Protein AF-A0A1Q7AZ81-F1 (afdb_monomer)

Secondary structure (DSSP, 8-state):
-HHHHHHHHHTTT-S-B--SSSS-B-THHHHHHHHHHHHHHHHHHHHHTT-SS--HHHHHHHHHHHHHHSTT-S-TTHHHHTHHHHHHHHHHHHHHHHHHTT-

Radius of gyration: 16.02 Å; Cα contacts (8 Å, |Δi|>4): 82; chains: 1; bounding box: 33×39×37 Å

Nearest PDB structures (foldseek):
  2f5f-assembly1_A  TM=2.910E-01  e=4.292E+00  Bacillus subtilis
  9c4d-assembly1_C  TM=3.636E-01  e=6.120E+00  Bacillus subtilis
  6kta-assembly1_A  TM=2.943E-01  e=9.256E+00  Halalkalibacterium halodurans C-125
  1on2-assembly1_B  TM=2.854E-01  e=7.752E+00  Bacillus subtilis

Foldseek 3Di:
DVVLVVCCVVCVVPQWDDDPDDDIDGNVVSVVVVVLVVVLLVLLCVQCVLPLDHDPVSLVVQLVVSCVVPVPDPCNVPSNVCSSVSSNVVSVVVVVVVVVVVD

Solvent-accessible surface area (backbone atoms only — not comparable to full-atom values): 6008 Å² total; per-residue (Å²): 112,68,68,56,61,49,48,52,64,77,40,69,87,50,80,67,40,78,55,100,68,78,72,73,41,51,60,64,55,52,57,52,52,50,53,49,54,52,52,50,52,52,52,42,51,65,62,25,70,64,35,49,52,63,54,72,67,44,45,53,50,49,50,57,52,50,43,71,74,44,71,88,54,94,50,78,78,54,59,67,73,47,44,36,64,51,18,35,51,52,28,49,53,56,48,54,53,55,61,63,71,74,109

pLDDT: mean 86.68, std 9.82, range [43.0, 96.81]

Structure (mmCIF, N/CA/C/O backbone):
data_AF-A0A1Q7AZ81-F1
#
_entry.id   AF-A0A1Q7AZ81-F1
#
loop_
_atom_site.group_PDB
_atom_site.id
_atom_site.type_symbol
_atom_site.label_atom_id
_atom_site.label_alt_id
_atom_site.label_comp_id
_atom_site.label_asym_id
_atom_site.label_entity_id
_atom_site.label_seq_id
_atom_site.pdbx_PDB_ins_code
_atom_site.Cartn_x
_atom_site.Cartn_y
_atom_site.Cartn_z
_atom_site.occupancy
_atom_site.B_iso_or_equiv
_atom_site.auth_seq_id
_atom_site.auth_comp_id
_atom_site.auth_asym_id
_atom_site.auth_atom_id
_atom_site.pdbx_PDB_model_num
ATOM 1 N N . MET A 1 1 ? 1.606 -9.963 5.224 1.00 80.94 1 MET A N 1
ATOM 2 C CA . MET A 1 1 ? 0.230 -9.709 5.724 1.00 80.94 1 MET A CA 1
ATOM 3 C C . MET A 1 1 ? -0.058 -10.278 7.118 1.00 80.94 1 MET A C 1
ATOM 5 O O . MET A 1 1 ? -0.938 -9.738 7.774 1.00 80.94 1 MET A O 1
ATOM 9 N N . ARG A 1 2 ? 0.723 -11.254 7.623 1.00 84.19 2 ARG A N 1
ATOM 10 C CA . ARG A 1 2 ? 0.518 -11.909 8.935 1.00 84.19 2 ARG A CA 1
ATOM 11 C C . ARG A 1 2 ? 0.207 -10.973 10.110 1.00 84.19 2 ARG A C 1
ATOM 13 O O . ARG A 1 2 ? -0.612 -11.324 10.946 1.00 84.19 2 ARG A O 1
ATOM 20 N N . THR A 1 3 ? 0.837 -9.800 10.183 1.00 89.31 3 THR A N 1
ATOM 21 C CA . THR A 1 3 ? 0.580 -8.835 11.264 1.00 89.31 3 THR A CA 1
ATOM 22 C C . THR A 1 3 ? -0.863 -8.338 11.267 1.00 89.31 3 THR A C 1
ATOM 24 O O . THR A 1 3 ? -1.485 -8.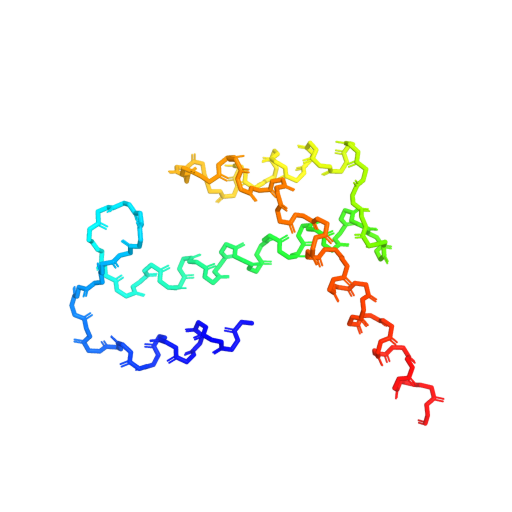324 12.321 1.00 89.31 3 THR A O 1
ATOM 27 N N . LEU A 1 4 ? -1.420 -7.975 10.107 1.00 86.62 4 LEU A N 1
ATOM 28 C CA . LEU A 1 4 ? -2.814 -7.531 10.014 1.00 86.62 4 LEU A CA 1
ATOM 29 C C . LEU A 1 4 ? -3.779 -8.683 10.297 1.00 86.62 4 LEU A C 1
ATOM 31 O O . LEU A 1 4 ? -4.745 -8.489 11.025 1.00 86.62 4 LEU A O 1
ATOM 35 N N . ASP A 1 5 ? -3.479 -9.884 9.794 1.00 85.81 5 ASP A N 1
ATOM 36 C CA . ASP A 1 5 ? -4.295 -11.073 10.067 1.00 85.81 5 ASP A CA 1
ATOM 37 C C . ASP A 1 5 ? -4.344 -11.375 11.580 1.00 85.81 5 ASP A C 1
ATOM 39 O O . ASP A 1 5 ? -5.410 -11.654 12.129 1.00 85.81 5 ASP A O 1
ATOM 43 N N . ARG A 1 6 ? -3.207 -11.239 12.281 1.00 91.00 6 ARG A N 1
ATOM 44 C CA . ARG A 1 6 ? -3.132 -11.380 13.742 1.00 91.00 6 ARG A CA 1
ATOM 45 C C . ARG A 1 6 ? -3.918 -10.283 14.466 1.00 91.00 6 ARG A C 1
ATOM 47 O O . ARG A 1 6 ? -4.703 -10.591 1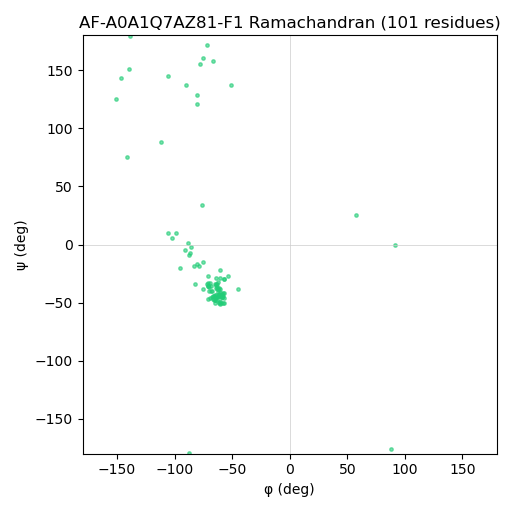5.357 1.00 91.00 6 ARG A O 1
ATOM 54 N N . LEU A 1 7 ? -3.733 -9.021 14.074 1.00 89.06 7 LEU A N 1
ATOM 55 C CA . LEU A 1 7 ? -4.380 -7.874 14.718 1.00 89.06 7 LEU A CA 1
ATOM 56 C C . LEU A 1 7 ? -5.905 -7.906 14.582 1.00 89.06 7 LEU A C 1
ATOM 58 O O . LEU A 1 7 ? -6.599 -7.543 15.525 1.00 89.06 7 LEU A O 1
ATOM 62 N N . VAL A 1 8 ? -6.431 -8.374 13.447 1.00 86.44 8 VAL A N 1
ATOM 63 C CA . VAL A 1 8 ? -7.879 -8.565 13.264 1.00 86.44 8 VAL A CA 1
ATOM 64 C C . VAL A 1 8 ? -8.441 -9.527 14.314 1.00 86.44 8 VAL A C 1
ATOM 66 O O . VAL A 1 8 ? -9.492 -9.252 14.888 1.00 86.44 8 VAL A O 1
ATOM 69 N N . ALA A 1 9 ? -7.736 -10.623 14.607 1.00 87.06 9 ALA A N 1
ATOM 70 C CA . ALA A 1 9 ? -8.158 -11.578 15.628 1.00 87.06 9 ALA A CA 1
ATOM 71 C C . ALA A 1 9 ? -8.012 -11.011 17.051 1.00 87.06 9 ALA A C 1
ATOM 73 O O . ALA A 1 9 ? -8.949 -11.088 17.842 1.00 87.06 9 ALA A O 1
ATOM 74 N N . GLU A 1 10 ? -6.863 -10.406 17.366 1.00 91.88 10 GLU A N 1
ATOM 75 C CA . GLU A 1 10 ? -6.574 -9.840 18.694 1.00 91.88 10 GLU A CA 1
ATOM 76 C C . GLU A 1 10 ? -7.537 -8.705 19.071 1.00 91.88 10 GLU A C 1
ATOM 78 O O . GLU A 1 10 ? -7.872 -8.532 20.242 1.00 91.88 10 GLU A O 1
ATOM 83 N N . LEU A 1 11 ? -8.005 -7.939 18.084 1.00 89.75 11 LEU A N 1
ATOM 84 C CA . LEU A 1 11 ? -8.825 -6.752 18.303 1.00 89.75 11 LEU A CA 1
ATOM 85 C C . LEU A 1 11 ? -10.315 -6.976 18.032 1.00 89.75 11 LEU A C 1
ATOM 87 O O . LEU A 1 11 ? -11.070 -6.018 18.136 1.00 89.75 11 LEU A O 1
ATOM 91 N N . ALA A 1 12 ? -10.777 -8.196 17.745 1.00 84.69 12 ALA A N 1
ATOM 92 C CA . ALA A 1 12 ? -12.160 -8.466 17.326 1.00 84.69 12 ALA A CA 1
ATOM 93 C C . ALA A 1 12 ? -13.256 -7.925 18.278 1.00 84.69 12 ALA A C 1
ATOM 95 O O . ALA A 1 12 ? -14.364 -7.628 17.836 1.00 84.69 12 ALA A O 1
ATOM 96 N N . GLY A 1 13 ? -12.965 -7.769 19.576 1.00 85.00 13 GLY A N 1
ATOM 97 C CA . GLY A 1 13 ? -13.885 -7.189 20.569 1.00 85.00 13 GLY A CA 1
ATOM 98 C C . GLY A 1 13 ? -13.769 -5.668 20.761 1.00 85.00 13 GLY A C 1
ATOM 99 O O . GLY A 1 13 ? -14.543 -5.074 21.516 1.00 85.00 13 GLY A O 1
ATOM 100 N N . THR A 1 14 ? -12.804 -5.022 20.109 1.00 89.00 14 THR A N 1
ATOM 101 C CA . THR A 1 14 ? -12.507 -3.598 20.267 1.00 89.00 14 THR A CA 1
ATOM 102 C C . THR A 1 14 ? -13.477 -2.754 19.451 1.00 89.00 14 THR A C 1
ATOM 104 O O . THR A 1 14 ? -13.540 -2.842 18.230 1.00 89.00 14 THR A O 1
ATOM 107 N N . ARG A 1 15 ? -14.212 -1.868 20.130 1.00 82.81 15 ARG A N 1
ATOM 108 C CA . ARG A 1 15 ? -15.172 -0.959 19.477 1.00 82.81 15 ARG A CA 1
ATOM 109 C C . ARG A 1 15 ? -14.529 0.270 18.838 1.00 82.81 15 ARG A C 1
ATOM 111 O O . ARG A 1 15 ? -15.194 0.955 18.069 1.00 82.81 15 ARG A O 1
ATOM 118 N N . ARG A 1 16 ? -13.283 0.597 19.202 1.00 90.44 16 ARG A N 1
ATOM 119 C CA . ARG A 1 16 ? -12.626 1.832 18.764 1.00 90.44 16 ARG A CA 1
ATOM 120 C C . ARG A 1 16 ? -11.112 1.684 18.667 1.00 90.44 16 ARG A C 1
ATOM 122 O O . ARG A 1 16 ? -10.462 1.353 19.653 1.00 90.44 16 ARG A O 1
ATOM 129 N N . LEU A 1 17 ? -10.572 2.006 17.500 1.00 89.12 17 LEU A N 1
ATOM 130 C CA . LEU A 1 17 ? -9.151 2.166 17.228 1.00 89.12 17 LEU A CA 1
ATOM 131 C C . LEU A 1 17 ? -8.805 3.648 17.078 1.00 89.12 17 LEU A C 1
ATOM 133 O O . LEU A 1 17 ? -9.589 4.442 16.552 1.00 89.12 17 LEU A O 1
ATOM 137 N N . LEU A 1 18 ? -7.609 4.003 17.544 1.00 90.06 18 LEU A N 1
ATOM 138 C CA . LEU A 1 18 ? -7.020 5.333 17.421 1.00 90.06 18 LEU A CA 1
ATOM 139 C C . LEU A 1 18 ? -5.818 5.225 16.471 1.00 90.06 18 LEU A C 1
ATOM 141 O O . LEU A 1 18 ? -4.715 4.920 16.928 1.00 90.06 18 LEU A O 1
ATOM 145 N N . PRO A 1 19 ? -6.023 5.366 15.150 1.00 84.31 19 PRO A N 1
ATOM 146 C CA . PRO A 1 19 ? -4.922 5.323 14.197 1.00 84.31 19 PRO A CA 1
ATOM 147 C C . PRO A 1 19 ? -3.991 6.527 14.388 1.00 84.31 19 PRO A C 1
ATOM 149 O O . PRO A 1 19 ? -4.397 7.569 14.896 1.00 84.31 19 PRO A O 1
ATOM 152 N N . GLY A 1 20 ? -2.740 6.399 13.932 1.00 81.06 20 GLY A N 1
ATOM 153 C CA . GLY A 1 20 ? -1.773 7.504 13.977 1.00 81.06 20 GLY A CA 1
ATOM 154 C C . GLY A 1 20 ? -2.207 8.738 13.170 1.00 81.06 20 GLY A C 1
ATOM 155 O O . GLY A 1 20 ? -1.769 9.845 13.466 1.00 81.06 20 GLY A O 1
ATOM 156 N N . HIS A 1 21 ? -3.101 8.558 12.191 1.00 78.62 21 HIS A N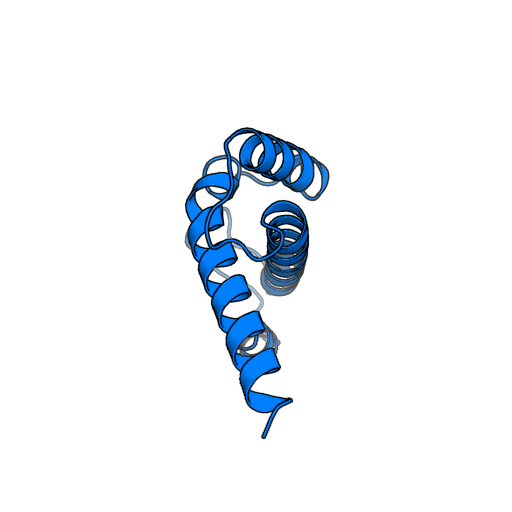 1
ATOM 157 C CA . HIS A 1 21 ? -3.713 9.626 11.403 1.00 78.62 21 HIS A CA 1
ATOM 158 C C . HIS A 1 21 ? -5.201 9.357 11.169 1.00 78.62 21 HIS A C 1
ATOM 160 O O . HIS A 1 21 ? -5.615 8.205 11.042 1.00 78.62 21 HIS A O 1
ATOM 166 N N . GLY A 1 22 ? -5.977 10.433 11.021 1.00 78.69 22 GLY A N 1
ATOM 167 C CA . GLY A 1 22 ? -7.417 10.373 10.780 1.00 78.69 22 GLY A CA 1
ATOM 168 C C . GLY A 1 22 ? -8.242 10.323 12.064 1.00 78.69 22 GLY A C 1
ATOM 169 O O . GLY A 1 22 ? -7.732 10.453 13.177 1.00 78.69 22 GLY A O 1
ATOM 170 N N . SER A 1 23 ? -9.554 10.185 11.900 1.00 85.69 23 SER A N 1
ATOM 171 C CA . SER A 1 23 ? -10.477 10.085 13.026 1.00 85.69 23 SER A CA 1
ATOM 172 C C . SER A 1 23 ? -10.451 8.684 13.648 1.00 85.69 23 SER A C 1
ATOM 174 O O . SER A 1 23 ? -10.140 7.707 12.963 1.00 85.69 23 SER A O 1
ATOM 176 N N . PRO A 1 24 ? -10.819 8.554 14.935 1.00 90.88 24 PRO A N 1
ATOM 177 C CA . PRO A 1 24 ? -11.069 7.253 15.541 1.00 90.88 24 PRO A CA 1
ATOM 178 C C . PRO A 1 24 ? -12.034 6.414 14.699 1.00 90.88 24 PRO A C 1
ATOM 180 O O . PRO A 1 24 ? -13.055 6.930 14.248 1.00 90.88 24 PRO A O 1
ATOM 183 N N . THR A 1 25 ? -11.734 5.130 14.538 1.00 89.38 25 THR A N 1
ATOM 184 C CA . THR A 1 25 ? -12.467 4.225 13.637 1.00 89.38 25 THR A CA 1
ATOM 185 C C . THR A 1 25 ? -12.679 2.845 14.274 1.00 89.38 25 THR A C 1
ATOM 187 O O . THR A 1 25 ? -12.288 2.630 15.424 1.00 89.38 25 THR A O 1
ATOM 190 N N . GLY A 1 26 ? -13.344 1.926 13.578 1.00 89.56 26 GLY A N 1
ATOM 191 C CA . GLY A 1 26 ? -13.522 0.535 13.984 1.00 89.56 26 GLY A CA 1
ATOM 192 C C . GLY A 1 26 ? -12.373 -0.372 13.531 1.00 89.56 26 GLY A C 1
ATOM 193 O O . GLY A 1 26 ? -11.392 0.062 12.930 1.00 89.56 26 GLY A O 1
ATOM 194 N N . VAL A 1 27 ? -12.479 -1.661 13.850 1.00 87.44 27 VAL A N 1
ATOM 195 C CA . VAL A 1 27 ? -11.492 -2.692 13.467 1.00 87.44 27 VAL A CA 1
ATOM 196 C C . VAL A 1 27 ? -11.569 -3.093 11.991 1.00 87.44 27 VAL A C 1
ATOM 198 O O . VAL A 1 27 ? -10.628 -3.675 11.455 1.00 87.44 27 VAL A O 1
ATOM 201 N N . ASP A 1 28 ? -12.659 -2.738 11.319 1.00 85.00 28 ASP A N 1
ATOM 202 C CA . ASP A 1 28 ? -12.885 -2.878 9.880 1.00 85.00 28 ASP A CA 1
ATOM 203 C C . ASP A 1 28 ? -11.814 -2.171 9.037 1.00 85.00 28 ASP A C 1
ATOM 205 O O . ASP A 1 28 ? -11.420 -2.685 7.984 1.00 85.00 28 ASP A O 1
ATOM 209 N N . VAL A 1 29 ? -11.230 -1.085 9.555 1.00 86.19 29 VAL A N 1
ATOM 210 C CA . VAL A 1 29 ? -10.098 -0.396 8.915 1.00 86.19 29 VAL A CA 1
ATOM 211 C C . VAL A 1 29 ? -8.900 -1.325 8.670 1.00 86.19 29 VAL A C 1
ATOM 213 O O . VAL A 1 29 ? -8.163 -1.149 7.703 1.00 86.19 29 VAL A O 1
ATOM 216 N N . LEU A 1 30 ? -8.694 -2.355 9.501 1.00 87.75 30 LEU A N 1
ATOM 217 C CA . LEU A 1 30 ? -7.595 -3.311 9.318 1.00 87.75 30 LEU A CA 1
ATOM 218 C C . LEU A 1 30 ? -7.816 -4.181 8.074 1.00 87.75 30 LEU A C 1
ATOM 220 O O . LEU A 1 30 ? -6.865 -4.503 7.357 1.00 87.75 30 LEU A O 1
ATOM 224 N N . ALA A 1 31 ? -9.073 -4.528 7.779 1.00 84.81 31 ALA A N 1
ATOM 225 C CA . ALA A 1 31 ? -9.431 -5.250 6.563 1.00 84.81 31 ALA A CA 1
ATOM 226 C C . ALA A 1 31 ? -9.266 -4.363 5.318 1.00 84.81 31 ALA A C 1
ATOM 228 O O . ALA A 1 31 ? -8.813 -4.837 4.274 1.00 84.81 31 ALA A O 1
ATOM 229 N N . GLU A 1 32 ? -9.576 -3.070 5.419 1.00 85.56 32 GLU A N 1
ATOM 230 C CA . GLU A 1 32 ? -9.305 -2.082 4.366 1.00 85.56 32 GLU A CA 1
ATOM 231 C C . GLU A 1 32 ? -7.811 -1.907 4.101 1.00 85.56 32 GLU A C 1
ATOM 233 O O . GLU A 1 32 ? -7.382 -2.029 2.954 1.00 85.56 32 GLU A O 1
ATOM 238 N N . GLN A 1 33 ? -7.003 -1.737 5.150 1.00 87.62 33 GLN A N 1
ATOM 239 C CA . GLN A 1 33 ? -5.545 -1.677 5.037 1.00 87.62 33 GLN A CA 1
ATOM 240 C C . GLN A 1 33 ? -4.975 -2.942 4.392 1.00 87.62 33 GLN A C 1
ATOM 242 O O . GLN A 1 33 ? -4.118 -2.859 3.511 1.00 87.62 33 GLN A O 1
ATOM 247 N N . ARG A 1 34 ? -5.481 -4.124 4.766 1.00 89.25 34 ARG A N 1
ATOM 248 C CA . ARG A 1 34 ? -5.080 -5.393 4.146 1.00 89.25 34 ARG A CA 1
ATOM 249 C C . ARG A 1 34 ? -5.403 -5.412 2.653 1.00 89.25 34 ARG A C 1
ATOM 251 O O . ARG A 1 34 ? -4.533 -5.758 1.857 1.00 89.25 34 ARG A O 1
ATOM 258 N N . ARG A 1 35 ? -6.627 -5.033 2.267 1.00 88.88 35 ARG A N 1
ATOM 259 C CA . ARG A 1 35 ? -7.039 -4.952 0.854 1.00 88.88 35 ARG A CA 1
ATOM 260 C C . ARG A 1 35 ? -6.146 -3.993 0.069 1.00 88.88 35 ARG A C 1
ATOM 262 O O . ARG A 1 35 ? -5.673 -4.360 -1.003 1.00 88.88 35 ARG A O 1
ATOM 269 N N . TYR A 1 36 ? -5.860 -2.821 0.633 1.00 89.19 36 TYR A N 1
ATOM 270 C CA . TYR A 1 36 ? -4.970 -1.833 0.031 1.00 89.19 36 TYR A CA 1
ATOM 271 C C . TYR A 1 36 ? -3.553 -2.376 -0.179 1.00 89.19 36 TYR A C 1
ATOM 273 O O . TYR A 1 36 ? -3.042 -2.331 -1.293 1.00 89.19 36 TYR A O 1
ATOM 281 N N . LEU A 1 37 ? -2.928 -2.948 0.855 1.00 90.69 37 LEU A N 1
ATOM 282 C CA . LEU A 1 37 ? -1.561 -3.468 0.754 1.00 90.69 37 LEU A CA 1
ATOM 283 C C . LEU A 1 37 ? -1.454 -4.657 -0.209 1.00 90.69 37 LEU A C 1
ATOM 285 O O . LEU A 1 37 ? -0.438 -4.802 -0.888 1.00 90.69 37 LEU A O 1
ATOM 289 N N . MET A 1 38 ? -2.490 -5.498 -0.296 1.00 92.62 38 MET A N 1
ATOM 290 C CA . MET A 1 38 ? -2.540 -6.578 -1.284 1.00 92.62 38 MET A CA 1
ATOM 291 C C . MET A 1 38 ? -2.610 -6.036 -2.714 1.00 92.62 38 MET A C 1
ATOM 293 O O . MET A 1 38 ? -1.823 -6.468 -3.554 1.00 92.62 38 MET A O 1
ATOM 297 N N . ALA A 1 39 ? -3.498 -5.072 -2.979 1.00 92.94 39 ALA A N 1
ATOM 298 C CA . ALA A 1 39 ? -3.598 -4.430 -4.289 1.00 92.94 39 ALA A CA 1
ATOM 299 C C . ALA A 1 39 ? -2.295 -3.703 -4.661 1.00 92.94 39 ALA A C 1
ATOM 301 O O . ALA A 1 39 ? -1.780 -3.883 -5.759 1.00 92.94 39 ALA A O 1
ATOM 302 N N . TYR A 1 40 ? -1.708 -2.966 -3.718 1.00 93.50 40 TYR A N 1
ATOM 303 C CA . TYR A 1 40 ? -0.443 -2.265 -3.911 1.00 93.50 40 TYR A CA 1
ATOM 304 C C . TYR A 1 40 ? 0.696 -3.218 -4.296 1.00 93.50 40 TYR A C 1
ATOM 306 O O . TYR A 1 40 ? 1.360 -3.007 -5.309 1.00 93.50 40 TYR A O 1
ATOM 314 N N . ARG A 1 41 ? 0.892 -4.314 -3.544 1.00 95.25 41 ARG A N 1
ATOM 315 C CA . ARG A 1 41 ? 1.922 -5.321 -3.869 1.00 95.25 41 ARG A CA 1
ATOM 316 C C . ARG A 1 41 ? 1.686 -5.982 -5.223 1.00 95.25 41 ARG A C 1
ATOM 318 O O . ARG A 1 41 ? 2.654 -6.273 -5.915 1.00 95.25 41 ARG A O 1
ATOM 325 N N . GLU A 1 42 ? 0.433 -6.243 -5.592 1.00 96.00 42 GLU A 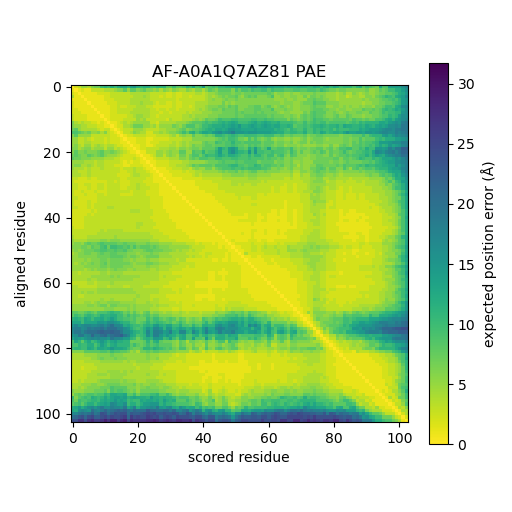N 1
ATOM 326 C CA . GLU A 1 42 ? 0.086 -6.799 -6.905 1.00 96.00 42 GLU A CA 1
ATOM 327 C C . GLU A 1 42 ? 0.510 -5.867 -8.039 1.00 96.00 42 GLU A C 1
ATOM 329 O O . GLU A 1 42 ? 1.208 -6.287 -8.962 1.00 96.00 42 GLU A O 1
ATOM 334 N N . VAL A 1 43 ? 0.134 -4.592 -7.944 1.00 96.31 43 VAL A N 1
ATOM 335 C CA . VAL A 1 43 ? 0.452 -3.594 -8.967 1.00 96.31 43 VAL A CA 1
ATOM 336 C C . VAL A 1 43 ? 1.965 -3.387 -9.057 1.00 96.31 43 VAL A C 1
ATOM 338 O O . VAL A 1 43 ? 2.513 -3.464 -10.154 1.00 96.31 43 VAL A O 1
ATOM 341 N N . VAL A 1 44 ? 2.660 -3.233 -7.923 1.00 96.44 44 VAL A N 1
ATOM 342 C CA . VAL A 1 44 ? 4.129 -3.113 -7.889 1.00 96.44 44 VAL A CA 1
ATOM 343 C C . VAL A 1 44 ? 4.800 -4.332 -8.514 1.00 96.44 44 VAL A C 1
ATOM 345 O O . VAL A 1 44 ? 5.706 -4.169 -9.323 1.00 96.44 44 VAL A O 1
ATOM 348 N N . ARG A 1 45 ? 4.346 -5.555 -8.210 1.00 96.25 45 ARG A N 1
ATOM 349 C CA . ARG A 1 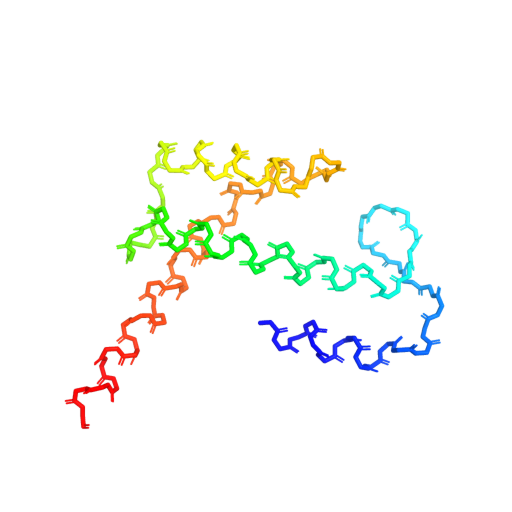45 ? 4.914 -6.776 -8.801 1.00 96.25 45 ARG A CA 1
ATOM 350 C C . ARG A 1 45 ? 4.816 -6.770 -10.322 1.00 96.25 45 ARG A C 1
ATOM 352 O O . ARG A 1 45 ? 5.786 -7.116 -10.993 1.00 96.25 45 ARG A O 1
ATOM 359 N N . ARG A 1 46 ? 3.649 -6.393 -10.853 1.00 96.69 46 ARG A N 1
ATOM 360 C CA . ARG A 1 46 ? 3.408 -6.330 -12.298 1.00 96.69 46 ARG A CA 1
ATOM 361 C C . ARG A 1 46 ? 4.297 -5.286 -12.966 1.00 96.69 46 ARG A C 1
ATOM 363 O O . ARG A 1 46 ? 4.879 -5.581 -14.001 1.00 96.69 46 ARG A O 1
ATOM 370 N N . LEU A 1 47 ? 4.398 -4.099 -12.372 1.00 96.81 47 LEU A N 1
ATOM 371 C CA . LEU A 1 47 ? 5.135 -2.973 -12.943 1.00 96.81 47 LEU A CA 1
ATOM 372 C C . LEU 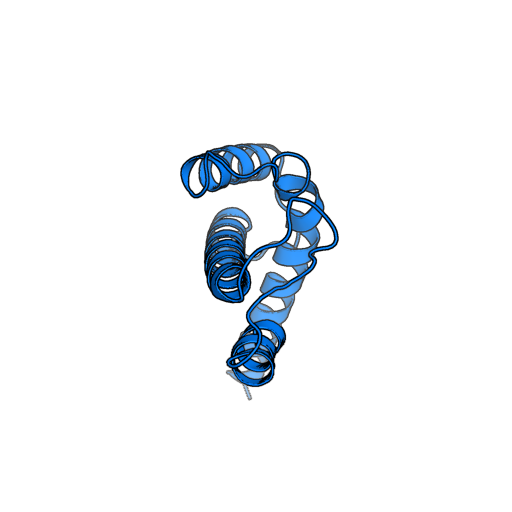A 1 47 ? 6.654 -3.133 -12.827 1.00 96.81 47 LEU A C 1
ATOM 374 O O . LEU A 1 47 ? 7.372 -2.804 -13.762 1.00 96.81 47 LEU A O 1
ATOM 378 N N . ALA A 1 48 ? 7.146 -3.680 -11.714 1.00 95.56 48 ALA A N 1
ATOM 379 C CA . ALA A 1 48 ? 8.572 -3.922 -11.517 1.00 95.56 48 ALA A CA 1
ATOM 380 C C . ALA A 1 48 ? 9.103 -5.064 -12.398 1.00 95.56 48 ALA A C 1
ATOM 382 O O . ALA A 1 48 ? 10.292 -5.126 -12.683 1.00 95.56 48 ALA A O 1
ATOM 383 N N . GLY A 1 49 ? 8.267 -6.032 -12.792 1.00 92.94 49 GLY A N 1
ATOM 384 C CA . GLY A 1 49 ? 8.715 -7.143 -13.643 1.00 92.94 49 GLY A CA 1
ATOM 385 C C . GLY A 1 49 ? 9.882 -7.956 -13.052 1.00 92.94 49 GLY A C 1
ATOM 386 O O . GLY A 1 49 ? 10.661 -8.551 -13.791 1.00 92.94 49 GLY A O 1
ATOM 387 N N . GLY A 1 50 ? 10.028 -7.969 -11.721 1.00 92.38 50 GLY A N 1
ATOM 388 C CA . GLY A 1 50 ? 11.121 -8.643 -11.010 1.00 92.38 50 GLY A CA 1
ATOM 389 C C . GLY A 1 50 ? 12.361 -7.782 -10.737 1.00 92.38 50 GLY A C 1
ATOM 390 O O . GLY A 1 50 ? 13.305 -8.279 -10.115 1.00 92.38 50 GLY A O 1
ATOM 391 N N . THR A 1 51 ? 12.379 -6.512 -11.148 1.00 94.00 51 THR A N 1
ATOM 392 C CA . THR A 1 51 ? 13.410 -5.554 -10.730 1.00 94.00 51 THR A CA 1
ATOM 393 C C . THR A 1 51 ? 13.177 -5.096 -9.287 1.00 94.00 51 THR A C 1
ATOM 395 O O . THR A 1 51 ? 12.088 -5.221 -8.729 1.00 94.00 51 THR A O 1
ATOM 398 N N . ALA A 1 52 ? 14.224 -4.556 -8.661 1.00 95.00 52 ALA A N 1
ATOM 399 C CA . ALA A 1 52 ? 14.146 -4.012 -7.306 1.00 95.00 52 ALA A CA 1
ATOM 400 C C . ALA A 1 52 ? 13.680 -2.544 -7.259 1.00 95.00 52 ALA A C 1
ATOM 402 O O . ALA A 1 52 ? 13.596 -1.977 -6.175 1.00 95.00 52 ALA A O 1
ATOM 403 N N . GLN A 1 53 ? 13.440 -1.916 -8.412 1.00 94.31 53 GLN A N 1
ATOM 404 C CA . GLN A 1 53 ? 13.133 -0.491 -8.529 1.00 94.31 53 GLN A CA 1
ATOM 405 C C . GLN A 1 53 ? 12.164 -0.253 -9.683 1.00 94.31 53 GLN A C 1
ATOM 407 O O . GLN A 1 53 ? 12.276 -0.903 -10.727 1.00 94.31 53 GLN A O 1
ATOM 412 N N . LEU A 1 54 ? 11.248 0.694 -9.502 1.00 94.44 54 LEU A N 1
ATOM 413 C CA . LEU A 1 54 ? 10.365 1.164 -10.566 1.00 94.44 54 LEU A CA 1
ATOM 414 C C . LEU A 1 54 ? 11.023 2.330 -11.300 1.00 94.44 54 LEU A C 1
ATOM 416 O O . LEU A 1 54 ? 11.558 3.244 -10.665 1.00 94.44 54 LEU A O 1
ATOM 420 N N . ASP A 1 55 ? 10.919 2.317 -12.627 1.00 94.00 55 ASP A N 1
ATOM 421 C CA . ASP A 1 55 ? 11.193 3.504 -13.429 1.00 94.00 55 ASP A CA 1
ATOM 422 C C . ASP A 1 55 ? 10.077 4.556 -13.274 1.00 94.00 55 ASP A C 1
ATOM 424 O O . ASP A 1 55 ? 9.034 4.321 -12.650 1.00 94.00 55 ASP A O 1
ATOM 428 N N . ASP A 1 56 ? 10.308 5.746 -13.826 1.00 92.69 56 ASP A N 1
ATOM 429 C CA . ASP A 1 56 ? 9.390 6.878 -13.679 1.00 92.69 56 ASP A CA 1
ATOM 430 C C . ASP A 1 56 ? 8.015 6.610 -14.315 1.00 92.69 56 ASP A C 1
ATOM 432 O O . ASP A 1 56 ? 6.988 7.039 -13.785 1.00 92.69 56 ASP A O 1
ATOM 436 N N . ALA A 1 57 ? 7.971 5.859 -15.421 1.00 94.00 57 ALA A N 1
ATOM 437 C CA . ALA A 1 57 ? 6.724 5.513 -16.099 1.00 94.00 57 ALA A CA 1
ATOM 438 C C . ALA A 1 57 ? 5.888 4.536 -15.257 1.00 94.00 57 ALA A C 1
ATOM 440 O O . ALA A 1 57 ? 4.694 4.760 -15.039 1.00 94.00 57 ALA A O 1
ATOM 441 N N . ALA A 1 58 ? 6.527 3.500 -14.715 1.00 94.62 58 ALA A N 1
ATOM 442 C CA . ALA A 1 58 ? 5.929 2.559 -13.780 1.00 94.62 58 ALA A CA 1
ATOM 443 C C . ALA A 1 58 ? 5.440 3.264 -12.507 1.00 94.62 58 ALA A C 1
ATOM 445 O O . ALA A 1 58 ? 4.371 2.943 -11.990 1.00 94.62 58 ALA A O 1
ATOM 446 N N . ARG A 1 59 ? 6.178 4.255 -12.001 1.00 92.81 59 ARG A N 1
ATOM 447 C CA . ARG A 1 59 ? 5.780 5.022 -10.811 1.00 92.81 59 ARG A CA 1
ATOM 448 C C . ARG A 1 59 ? 4.517 5.850 -11.054 1.00 92.81 59 ARG A C 1
ATOM 450 O O . ARG A 1 59 ? 3.588 5.790 -10.249 1.00 92.81 59 ARG A O 1
ATOM 457 N N . ALA A 1 60 ? 4.435 6.529 -12.197 1.00 92.00 60 ALA A N 1
ATOM 458 C CA . ALA A 1 60 ? 3.237 7.268 -12.594 1.00 92.00 60 ALA A CA 1
ATOM 459 C C . ALA A 1 60 ? 2.018 6.345 -12.806 1.00 92.00 60 ALA A C 1
ATOM 461 O O . ALA A 1 60 ? 0.887 6.689 -12.435 1.00 92.00 60 ALA A O 1
ATOM 462 N N . GLU A 1 61 ? 2.228 5.148 -13.367 1.00 94.31 61 GLU A N 1
ATOM 463 C CA . GLU A 1 61 ? 1.161 4.152 -13.516 1.00 94.31 61 GLU A CA 1
ATOM 464 C C . GLU A 1 61 ? 0.699 3.599 -12.160 1.00 94.31 61 GLU A C 1
ATOM 466 O O . GLU A 1 61 ? -0.507 3.423 -11.946 1.00 94.31 61 GLU A O 1
ATOM 471 N N . LEU A 1 62 ? 1.628 3.361 -11.228 1.00 93.44 62 LEU A N 1
ATOM 472 C CA . LEU A 1 62 ? 1.319 2.940 -9.863 1.00 93.44 62 LEU A CA 1
ATOM 473 C C . LEU A 1 62 ? 0.438 3.978 -9.156 1.00 93.44 62 LEU A C 1
ATOM 475 O O . LEU A 1 62 ? -0.614 3.611 -8.628 1.00 93.44 62 LEU A O 1
ATOM 479 N N . ASP A 1 63 ? 0.824 5.256 -9.188 1.00 90.75 63 ASP A N 1
ATOM 480 C CA . ASP A 1 63 ? 0.041 6.355 -8.608 1.00 90.75 63 ASP A CA 1
ATOM 481 C C . ASP A 1 63 ? -1.372 6.414 -9.204 1.00 90.75 63 ASP A C 1
ATOM 483 O O . ASP A 1 63 ? -2.369 6.342 -8.477 1.00 90.75 63 ASP A O 1
ATOM 487 N N . THR A 1 64 ? -1.474 6.400 -10.534 1.00 91.69 64 THR A N 1
ATOM 488 C CA . THR A 1 64 ? -2.763 6.407 -11.240 1.00 91.69 64 THR A CA 1
ATOM 489 C C . THR A 1 64 ? -3.637 5.209 -10.858 1.00 91.69 64 THR A C 1
ATOM 491 O O . THR A 1 64 ? -4.838 5.355 -10.605 1.00 91.69 64 THR A O 1
ATOM 494 N N . THR A 1 65 ? -3.056 4.010 -10.811 1.00 93.12 65 THR A N 1
ATOM 495 C CA . THR A 1 65 ? -3.786 2.770 -10.522 1.00 93.12 65 THR A CA 1
ATOM 496 C C . THR A 1 65 ? -4.293 2.752 -9.084 1.00 93.12 65 THR A C 1
ATOM 498 O O . THR A 1 65 ? -5.459 2.435 -8.841 1.00 93.12 65 THR A O 1
ATOM 501 N N . MET A 1 66 ? -3.449 3.135 -8.127 1.00 90.75 66 MET A N 1
ATOM 502 C CA . MET A 1 66 ? -3.804 3.098 -6.710 1.00 90.75 66 MET A CA 1
ATOM 503 C C . MET A 1 66 ? -4.814 4.182 -6.332 1.00 90.75 66 MET A C 1
ATOM 505 O O . MET A 1 66 ? -5.712 3.912 -5.535 1.00 90.75 66 MET A O 1
ATOM 509 N N . ARG A 1 67 ? -4.760 5.360 -6.967 1.00 88.75 67 ARG A N 1
ATOM 510 C CA . ARG A 1 67 ? -5.806 6.388 -6.824 1.00 88.75 67 ARG A CA 1
ATOM 511 C C . ARG A 1 67 ? -7.162 5.917 -7.329 1.00 88.75 67 ARG A C 1
ATOM 513 O O . ARG A 1 67 ? -8.174 6.216 -6.714 1.00 88.75 67 ARG A O 1
ATOM 520 N N . ARG A 1 68 ? -7.206 5.151 -8.423 1.00 89.44 68 ARG A N 1
ATOM 521 C CA . ARG A 1 68 ? -8.464 4.554 -8.908 1.00 89.44 68 ARG A CA 1
ATOM 522 C C . ARG A 1 68 ? -8.986 3.467 -7.974 1.00 89.44 68 ARG A C 1
ATOM 524 O O . ARG A 1 68 ? -10.195 3.304 -7.856 1.00 89.44 68 ARG A O 1
ATOM 531 N N . PHE A 1 69 ? -8.088 2.724 -7.329 1.00 87.44 69 PHE A N 1
ATOM 532 C CA . PHE A 1 69 ? -8.456 1.667 -6.389 1.00 87.44 69 PHE A CA 1
ATOM 533 C C . PHE A 1 69 ? -9.043 2.216 -5.080 1.00 87.44 69 PHE A C 1
ATOM 535 O O . PHE A 1 69 ? -9.950 1.603 -4.519 1.00 87.44 69 PHE A O 1
ATOM 542 N N . LEU A 1 70 ? -8.549 3.362 -4.597 1.00 80.69 70 LEU A N 1
ATOM 543 C CA . LEU A 1 70 ? -9.033 3.990 -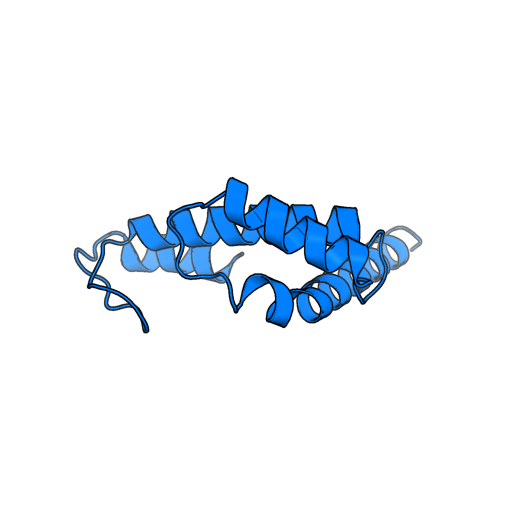3.365 1.00 80.69 70 LEU A CA 1
ATOM 544 C C . LEU A 1 70 ? -9.078 5.530 -3.506 1.00 80.69 70 LEU A C 1
ATOM 546 O O . LEU A 1 70 ? -8.209 6.217 -2.968 1.00 80.69 70 LEU A O 1
ATOM 550 N N . PRO A 1 71 ? -10.075 6.082 -4.229 1.00 77.38 71 PRO A N 1
ATOM 551 C CA . PRO A 1 71 ? -10.113 7.502 -4.610 1.00 77.38 71 PRO A CA 1
ATOM 552 C C . PRO A 1 71 ? -10.221 8.461 -3.423 1.00 77.38 71 PRO A C 1
ATOM 554 O O . PRO A 1 71 ? -9.691 9.566 -3.477 1.00 77.38 71 PRO A O 1
ATOM 557 N N . GLU A 1 72 ? -10.838 8.013 -2.330 1.00 75.12 72 GLU A N 1
ATOM 558 C CA . GLU A 1 72 ? -11.044 8.813 -1.117 1.00 75.12 72 GLU A CA 1
ATOM 559 C C . GLU A 1 72 ? -9.873 8.720 -0.122 1.00 75.12 72 GLU A C 1
ATOM 561 O O . GLU A 1 72 ? -9.926 9.284 0.972 1.00 75.12 72 GLU A O 1
ATOM 566 N N . ALA A 1 73 ? -8.807 7.982 -0.454 1.00 67.06 73 ALA A N 1
ATOM 567 C CA . ALA A 1 73 ? -7.692 7.787 0.463 1.00 67.06 73 ALA A CA 1
ATOM 568 C C . ALA A 1 73 ? -6.733 8.985 0.447 1.00 67.06 73 ALA A C 1
ATOM 570 O O . ALA A 1 73 ? -6.185 9.315 -0.607 1.00 67.06 73 ALA A O 1
ATOM 571 N N . PRO A 1 74 ? -6.382 9.565 1.607 1.00 64.25 74 PRO A N 1
ATOM 572 C CA . PRO A 1 74 ? -5.391 10.640 1.697 1.00 64.25 74 PRO A CA 1
ATOM 573 C C . PRO A 1 74 ? -3.934 10.128 1.568 1.00 64.25 74 PRO A C 1
ATOM 575 O O . PRO A 1 74 ? -3.024 10.643 2.213 1.00 64.25 74 PRO A O 1
ATOM 578 N N . LEU A 1 75 ? -3.6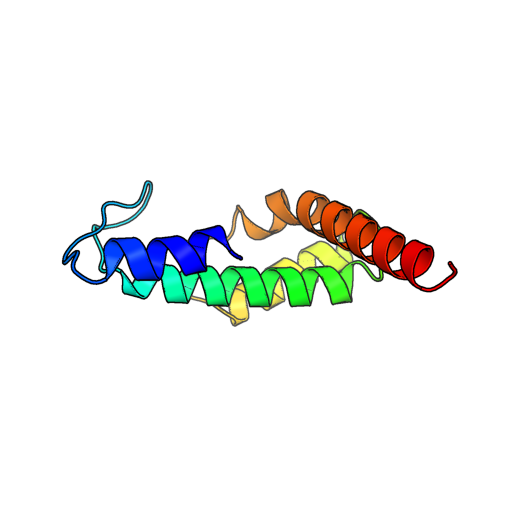97 9.084 0.764 1.00 63.81 75 LEU A N 1
ATOM 579 C CA . LEU A 1 75 ? -2.443 8.312 0.702 1.00 63.81 75 LEU A CA 1
ATOM 580 C C . LEU A 1 75 ? -1.510 8.724 -0.450 1.00 63.81 75 LEU A C 1
ATOM 582 O O . LEU A 1 75 ? -0.517 8.049 -0.719 1.00 63.81 75 LEU A O 1
ATOM 586 N N . THR A 1 76 ? -1.808 9.831 -1.125 1.00 61.81 76 THR A N 1
ATOM 587 C CA . THR A 1 76 ? -1.181 10.241 -2.391 1.00 61.81 76 THR A CA 1
ATOM 588 C C . THR A 1 76 ? 0.329 10.461 -2.321 1.00 61.81 76 THR A C 1
ATOM 590 O O . THR A 1 76 ? 1.014 10.199 -3.299 1.00 61.81 76 THR A O 1
ATOM 593 N N . TRP A 1 77 ? 0.882 10.856 -1.172 1.00 63.47 77 TRP A N 1
ATOM 594 C CA . TRP A 1 77 ? 2.334 11.017 -0.997 1.00 63.47 77 TRP A CA 1
ATOM 595 C C . TRP A 1 77 ? 3.069 9.704 -0.672 1.00 63.47 77 TRP A C 1
ATOM 597 O O . TRP A 1 77 ? 4.284 9.615 -0.823 1.00 63.47 77 TRP A O 1
ATOM 607 N N . MET A 1 78 ? 2.352 8.676 -0.207 1.00 68.62 78 MET A N 1
ATOM 608 C CA . MET A 1 78 ? 2.955 7.448 0.324 1.00 68.62 78 MET A CA 1
ATOM 609 C C . MET A 1 78 ? 3.049 6.332 -0.727 1.00 68.62 78 MET A C 1
ATOM 611 O O . MET A 1 78 ? 3.859 5.416 -0.582 1.00 68.62 78 MET A O 1
ATOM 615 N N . ILE A 1 79 ? 2.242 6.419 -1.793 1.00 74.81 79 ILE A N 1
ATOM 616 C CA . ILE A 1 79 ? 2.205 5.443 -2.893 1.00 74.81 79 ILE A CA 1
ATOM 617 C C . ILE A 1 79 ? 3.573 5.325 -3.569 1.00 74.81 79 ILE A C 1
ATOM 619 O O . ILE A 1 79 ? 4.038 4.215 -3.815 1.00 74.81 79 ILE A O 1
ATOM 623 N N . GLU A 1 80 ? 4.245 6.443 -3.825 1.00 77.50 80 GLU A N 1
ATOM 624 C CA . GLU A 1 80 ? 5.540 6.432 -4.506 1.00 77.50 80 GLU A CA 1
ATOM 625 C C . GLU A 1 80 ? 6.704 6.124 -3.557 1.00 77.50 80 GLU A C 1
ATOM 627 O O . GLU A 1 80 ? 7.644 5.434 -3.950 1.00 77.50 80 GLU A O 1
ATOM 632 N N . LEU A 1 81 ? 6.629 6.574 -2.298 1.00 79.56 81 LEU A N 1
ATOM 633 C CA . LEU A 1 81 ? 7.709 6.433 -1.312 1.00 79.56 81 LEU A CA 1
ATOM 634 C C . LEU A 1 81 ? 8.011 4.965 -0.963 1.00 79.56 81 LEU A C 1
ATOM 636 O O . LEU A 1 81 ? 9.158 4.607 -0.705 1.00 79.56 81 LEU A O 1
ATOM 640 N N . GLY A 1 82 ? 6.985 4.110 -0.953 1.00 85.62 82 GLY A N 1
ATOM 641 C CA . GLY A 1 82 ? 7.124 2.688 -0.629 1.00 85.62 82 GLY A CA 1
ATOM 642 C C . GLY A 1 82 ? 7.474 1.779 -1.812 1.00 85.62 82 GLY A C 1
ATOM 643 O O . GLY A 1 82 ? 7.747 0.598 -1.593 1.00 85.62 82 GLY A O 1
ATOM 644 N N . ALA A 1 83 ? 7.455 2.288 -3.049 1.00 92.44 83 ALA A N 1
ATOM 645 C CA . ALA A 1 83 ? 7.389 1.439 -4.240 1.00 92.44 83 ALA A CA 1
ATOM 646 C C . ALA A 1 83 ? 8.654 0.600 -4.437 1.00 92.44 83 ALA A C 1
ATOM 648 O O . ALA A 1 83 ? 8.564 -0.614 -4.619 1.00 92.44 83 ALA A O 1
ATOM 649 N N . ASP A 1 84 ? 9.827 1.223 -4.316 1.00 93.62 84 ASP A N 1
ATOM 650 C CA . ASP A 1 84 ? 11.106 0.531 -4.506 1.00 93.62 84 ASP A CA 1
ATOM 651 C C . ASP A 1 84 ? 11.396 -0.443 -3.363 1.00 93.62 84 ASP A C 1
ATOM 653 O O . ASP A 1 84 ? 11.892 -1.541 -3.592 1.00 93.62 84 ASP A O 1
ATOM 657 N N . ALA A 1 85 ? 11.015 -0.097 -2.129 1.00 93.62 85 ALA A N 1
ATOM 658 C CA . ALA A 1 85 ? 11.149 -1.010 -0.996 1.00 93.62 85 ALA A CA 1
ATOM 659 C C . ALA A 1 85 ? 10.321 -2.290 -1.211 1.00 93.62 85 ALA A C 1
ATOM 661 O O . ALA A 1 85 ? 10.816 -3.397 -0.994 1.00 93.62 85 ALA A O 1
ATOM 662 N N . VAL A 1 86 ? 9.082 -2.149 -1.696 1.00 94.75 86 VAL A N 1
ATOM 663 C CA . VAL A 1 86 ? 8.216 -3.294 -2.008 1.00 94.75 86 VAL A CA 1
ATOM 664 C C . VAL A 1 86 ? 8.713 -4.062 -3.235 1.00 94.75 86 VAL A C 1
ATOM 666 O O . VAL A 1 86 ? 8.699 -5.292 -3.216 1.00 94.75 86 VAL A O 1
ATOM 669 N N . ALA A 1 87 ? 9.193 -3.382 -4.277 1.00 96.38 87 ALA A N 1
ATOM 670 C CA . ALA A 1 87 ? 9.780 -4.030 -5.450 1.00 96.38 87 ALA A CA 1
ATOM 671 C C . ALA A 1 87 ? 11.017 -4.862 -5.073 1.00 96.38 87 ALA A C 1
ATOM 673 O O . ALA A 1 87 ? 11.130 -6.023 -5.468 1.00 96.38 87 ALA A O 1
ATOM 674 N N . ALA A 1 88 ? 11.906 -4.317 -4.239 1.00 96.12 88 ALA A N 1
ATOM 675 C CA . ALA A 1 88 ? 13.080 -5.019 -3.734 1.00 96.12 88 ALA A CA 1
ATOM 676 C C . ALA A 1 88 ? 12.716 -6.267 -2.911 1.00 96.12 88 ALA A C 1
ATOM 678 O O . ALA A 1 88 ? 13.334 -7.320 -3.097 1.00 96.12 88 ALA A O 1
ATOM 679 N N . GLU A 1 89 ? 11.704 -6.174 -2.041 1.00 95.00 89 GLU A N 1
ATOM 680 C CA . GLU A 1 89 ? 11.193 -7.310 -1.263 1.00 95.00 89 GLU A CA 1
ATOM 681 C C . GLU A 1 89 ? 10.655 -8.415 -2.185 1.00 95.00 89 GLU A C 1
ATOM 683 O O . GLU A 1 89 ? 11.064 -9.570 -2.074 1.00 95.00 89 GLU A O 1
ATOM 688 N N . LEU A 1 90 ? 9.810 -8.058 -3.158 1.00 95.00 90 LEU A N 1
ATOM 689 C CA . LEU A 1 90 ? 9.244 -8.997 -4.132 1.00 95.00 90 LEU A CA 1
ATOM 690 C C . LEU A 1 90 ? 10.325 -9.653 -4.999 1.00 95.00 90 LEU A C 1
ATOM 692 O O . LEU A 1 90 ? 10.279 -10.858 -5.257 1.00 95.00 90 LEU A O 1
ATOM 696 N N . ALA A 1 91 ? 11.325 -8.882 -5.429 1.00 94.69 91 ALA A N 1
ATOM 697 C CA . ALA A 1 91 ? 12.457 -9.406 -6.179 1.00 94.69 91 ALA A CA 1
ATOM 698 C C . ALA A 1 91 ? 13.266 -10.406 -5.335 1.00 94.69 91 ALA A C 1
ATOM 700 O O . ALA A 1 91 ? 13.717 -11.423 -5.860 1.00 94.69 91 ALA A O 1
ATOM 701 N N . ALA A 1 92 ? 13.441 -10.155 -4.033 1.00 93.75 92 ALA A N 1
ATOM 702 C CA . ALA A 1 92 ? 14.094 -11.093 -3.121 1.00 93.75 92 ALA A CA 1
ATOM 703 C C . ALA A 1 92 ? 13.272 -12.375 -2.912 1.00 93.75 92 ALA A C 1
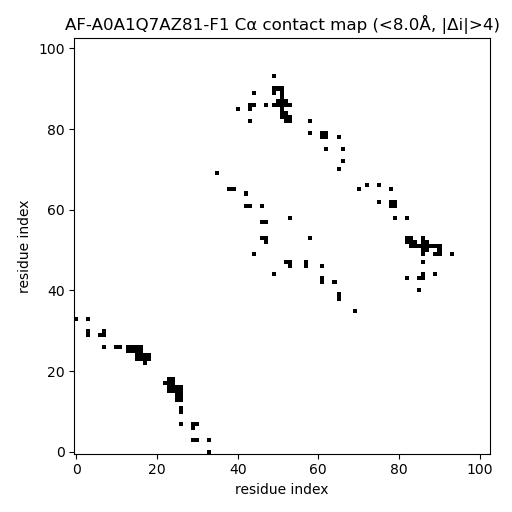ATOM 705 O O . ALA A 1 92 ? 13.832 -13.465 -3.010 1.00 93.75 92 ALA A O 1
ATOM 706 N N . GLU A 1 93 ? 11.957 -12.266 -2.703 1.00 92.19 93 GLU A N 1
ATOM 707 C CA . GLU A 1 93 ? 11.045 -13.414 -2.588 1.00 92.19 93 GLU A CA 1
ATOM 708 C C . GLU A 1 93 ? 11.108 -14.313 -3.834 1.00 92.19 93 GLU A C 1
ATOM 710 O O . GLU A 1 93 ? 11.255 -15.531 -3.717 1.00 92.19 93 GLU A O 1
ATOM 715 N N . ALA A 1 94 ? 11.075 -13.720 -5.031 1.00 89.00 94 ALA A N 1
ATOM 716 C CA . ALA A 1 94 ? 11.154 -14.456 -6.292 1.00 89.00 94 ALA A CA 1
ATOM 717 C C . ALA A 1 94 ? 12.494 -15.193 -6.474 1.00 89.00 94 ALA A C 1
ATOM 719 O O . ALA A 1 94 ? 12.518 -16.294 -7.030 1.00 89.00 94 ALA A O 1
ATOM 720 N N . ARG A 1 95 ? 13.609 -14.615 -5.996 1.00 89.75 95 ARG A N 1
ATOM 721 C CA . ARG A 1 95 ? 14.917 -15.295 -5.985 1.00 89.75 95 ARG A CA 1
ATOM 722 C C . ARG A 1 95 ? 14.894 -16.513 -5.065 1.00 89.75 95 ARG A C 1
ATOM 724 O O . ARG A 1 95 ? 15.207 -17.603 -5.524 1.00 89.75 95 ARG A O 1
ATOM 731 N N . THR A 1 96 ? 14.425 -16.350 -3.829 1.00 88.56 96 THR A N 1
ATOM 732 C CA . THR A 1 96 ? 14.319 -17.447 -2.853 1.00 88.56 96 THR A CA 1
ATOM 733 C C . THR A 1 96 ? 13.467 -18.607 -3.373 1.00 88.56 96 THR A C 1
ATOM 735 O O . THR A 1 96 ? 13.839 -19.766 -3.209 1.00 88.56 96 THR A O 1
ATOM 738 N N . VAL A 1 97 ? 12.339 -18.315 -4.033 1.00 83.50 97 VAL A N 1
ATOM 739 C CA . VAL A 1 97 ? 11.475 -19.348 -4.634 1.00 83.50 97 VAL A CA 1
ATOM 740 C C . VAL A 1 97 ? 12.198 -20.102 -5.749 1.00 83.50 97 VAL A C 1
ATOM 742 O O . VAL A 1 97 ? 12.106 -21.325 -5.813 1.00 83.50 97 VAL A O 1
ATOM 745 N N . ARG A 1 98 ? 12.929 -19.395 -6.618 1.00 81.44 98 ARG A N 1
ATOM 746 C CA . ARG A 1 98 ? 13.694 -20.025 -7.700 1.00 81.44 98 ARG A CA 1
ATOM 747 C C . ARG A 1 98 ? 14.819 -20.907 -7.160 1.00 81.44 98 ARG A C 1
ATOM 749 O O . ARG A 1 98 ? 14.993 -22.016 -7.652 1.00 81.44 98 ARG A O 1
ATOM 756 N N . ASP A 1 99 ? 15.544 -20.431 -6.156 1.00 82.31 99 ASP A N 1
ATOM 757 C CA . ASP A 1 99 ? 16.687 -21.145 -5.586 1.00 82.31 99 ASP A CA 1
ATOM 758 C C . ASP A 1 99 ? 16.233 -22.387 -4.792 1.00 82.31 99 ASP A C 1
ATOM 760 O O . ASP A 1 99 ? 16.900 -23.416 -4.821 1.00 82.31 99 ASP A O 1
ATOM 764 N N . GLY A 1 100 ? 15.059 -22.334 -4.149 1.00 69.94 100 GLY A N 1
ATOM 765 C CA . GLY A 1 100 ? 14.452 -23.479 -3.459 1.00 69.94 100 GLY A CA 1
ATOM 766 C C . GLY A 1 100 ? 13.747 -24.495 -4.370 1.00 69.94 100 GLY A C 1
ATOM 767 O O . GLY A 1 100 ? 13.528 -25.624 -3.949 1.00 69.94 100 GLY A O 1
ATOM 768 N N . ALA A 1 101 ? 13.393 -24.124 -5.605 1.00 63.12 101 ALA A N 1
ATOM 769 C CA . ALA A 1 101 ? 12.805 -25.033 -6.597 1.00 63.12 101 ALA A CA 1
ATOM 770 C C . ALA A 1 101 ? 13.858 -25.798 -7.428 1.00 63.12 101 ALA A C 1
ATOM 772 O O . ALA A 1 101 ? 13.497 -26.668 -8.219 1.00 63.12 101 ALA A O 1
ATOM 773 N N . GLY A 1 102 ? 15.141 -25.454 -7.277 1.00 55.56 102 GLY A N 1
ATOM 774 C CA . GLY A 1 102 ? 16.271 -26.090 -7.960 1.00 55.56 102 GLY A CA 1
ATOM 775 C C . GLY A 1 102 ? 17.127 -27.010 -7.080 1.00 55.56 102 GLY A C 1
ATOM 776 O O . GLY A 1 102 ? 18.209 -27.390 -7.527 1.00 55.56 102 GLY A O 1
ATOM 777 N N . GLY A 1 103 ? 16.687 -27.320 -5.853 1.00 43.00 103 GLY A N 1
ATOM 778 C CA . GLY A 1 103 ? 17.391 -28.163 -4.875 1.00 43.00 103 GLY A CA 1
ATOM 779 C C . GLY A 1 103 ? 16.707 -29.495 -4.606 1.00 43.00 103 GLY A C 1
ATOM 780 O O . GLY A 1 103 ? 15.459 -29.542 -4.682 1.00 43.00 103 GLY A O 1
#

Mean predicted aligned error: 5.83 Å

Sequence (103 aa):
MRTLDRLVAELAGTRRLLPGHGSPTGVDVLAEQRRYLMAYREVVRRLAGGTAQLDDAARAELDTTMRRFLPEAPLTWMIELGADAVAAELAAEARTVRDGAGG